Protein AF-A0A009L403-F1 (afdb_monomer_lite)

pLDDT: mean 97.32, std 1.43, range [87.38, 98.56]

Radius of gyration: 18.77 Å; chains: 1; bounding box: 36×31×54 Å

Secondary structure (DSSP, 8-state):
--B-SSTT-B--GGGSSS---HHHHHHHHHHHHHHHTT------GGG--EEE-SSS-EEE-S--HHHHHHTT--------BGGG-HHHHHHT----B-

Structure (mmCIF, N/CA/C/O backbone):
data_AF-A0A009L403-F1
#
_entry.id   AF-A0A009L403-F1
#
loop_
_atom_site.group_PDB
_atom_site.id
_atom_site.type_symbol
_atom_site.label_atom_id
_atom_site.label_alt_id
_atom_site.label_comp_id
_atom_site.label_asym_id
_atom_site.label_entity_id
_atom_site.label_seq_id
_atom_site.pdbx_PDB_ins_code
_atom_site.Cartn_x
_atom_site.Cartn_y
_atom_site.Cartn_z
_atom_site.occupancy
_atom_site.B_iso_or_equiv
_atom_site.auth_seq_id
_atom_site.auth_comp_id
_atom_site.auth_asym_id
_atom_site.auth_atom_id
_atom_site.pdbx_PDB_model_num
ATOM 1 N N . HIS A 1 1 ? -9.937 -3.170 13.948 1.00 87.38 1 HIS A N 1
ATOM 2 C CA . HIS A 1 1 ? -10.908 -2.362 13.182 1.00 87.38 1 HIS A CA 1
ATOM 3 C C . HIS A 1 1 ? -10.931 -0.898 13.617 1.00 87.38 1 HIS A C 1
ATOM 5 O O . HIS A 1 1 ? -12.001 -0.324 13.758 1.00 87.38 1 HIS A O 1
ATOM 11 N N . CYS A 1 2 ? -9.761 -0.298 13.861 1.00 95.69 2 CYS A N 1
ATOM 12 C CA . CYS A 1 2 ? -9.646 1.114 14.252 1.00 95.69 2 CYS A CA 1
ATOM 13 C C . CYS A 1 2 ? -10.372 1.543 15.550 1.00 95.69 2 CYS A C 1
ATOM 15 O O . CYS A 1 2 ? -10.342 2.719 15.887 1.00 95.69 2 CYS A O 1
ATOM 17 N N . ALA A 1 3 ? -10.978 0.618 16.302 1.00 95.94 3 ALA A N 1
ATOM 18 C CA . ALA A 1 3 ? -11.503 0.863 17.643 1.00 95.94 3 ALA A CA 1
ATOM 19 C C . ALA A 1 3 ? -10.358 0.962 18.662 1.00 95.94 3 ALA A C 1
ATOM 21 O O . ALA A 1 3 ? -9.394 0.191 18.591 1.00 95.94 3 ALA A O 1
ATOM 22 N N . THR A 1 4 ? -10.469 1.907 19.592 1.00 97.25 4 THR A N 1
ATOM 23 C CA . THR A 1 4 ? -9.513 2.088 20.695 1.00 97.25 4 THR A CA 1
ATOM 24 C C . THR A 1 4 ? -9.908 1.253 21.921 1.00 97.25 4 THR A C 1
ATOM 26 O O . THR A 1 4 ? -10.841 0.454 21.864 1.00 97.25 4 THR A O 1
ATOM 29 N N . SER A 1 5 ? -9.198 1.423 23.040 1.00 97.25 5 SER A N 1
ATOM 30 C CA . SER A 1 5 ? -9.582 0.832 24.329 1.00 97.25 5 SER A CA 1
ATOM 31 C C . SER A 1 5 ? -10.791 1.511 24.982 1.00 97.25 5 SER A C 1
ATOM 33 O O . SER A 1 5 ? -11.368 0.939 25.903 1.00 97.25 5 SER A O 1
ATOM 35 N N . VAL A 1 6 ? -11.171 2.714 24.535 1.00 97.81 6 VAL A N 1
ATOM 36 C CA . VAL A 1 6 ? -12.353 3.431 25.026 1.00 97.81 6 VAL A CA 1
ATOM 37 C C . VAL A 1 6 ? -13.526 3.147 24.095 1.00 97.81 6 VAL A C 1
ATOM 39 O O . VAL A 1 6 ? -13.435 3.340 22.881 1.00 97.81 6 VAL A O 1
ATOM 42 N N . GLU A 1 7 ? -14.635 2.686 24.671 1.00 94.31 7 GLU A N 1
ATOM 43 C CA . GLU A 1 7 ? -15.852 2.375 23.925 1.00 94.31 7 GLU A CA 1
ATOM 44 C C . GLU A 1 7 ? -16.361 3.599 23.149 1.00 94.31 7 GLU A C 1
ATOM 46 O O . GLU A 1 7 ? -16.371 4.721 23.651 1.00 94.31 7 GLU A O 1
ATOM 51 N N . GLY A 1 8 ? -16.747 3.383 21.889 1.00 93.25 8 GLY A N 1
ATOM 52 C CA . GLY A 1 8 ? -17.216 4.445 20.997 1.00 93.25 8 GLY A CA 1
ATOM 53 C C . GLY A 1 8 ? -16.119 5.361 20.440 1.00 93.25 8 GLY A C 1
ATOM 54 O O . GLY A 1 8 ? -16.417 6.191 19.583 1.00 93.25 8 GLY A O 1
ATOM 55 N N . VAL A 1 9 ? -14.856 5.205 20.855 1.00 97.19 9 VAL A N 1
ATOM 56 C CA . VAL A 1 9 ? -13.733 6.018 20.366 1.00 97.19 9 VAL A CA 1
ATOM 57 C C . VAL A 1 9 ? -12.900 5.234 19.351 1.00 97.19 9 VAL A C 1
ATOM 59 O O . VAL A 1 9 ? -12.433 4.122 19.620 1.00 97.19 9 VAL A O 1
ATOM 62 N N . TYR A 1 10 ? -12.679 5.845 18.186 1.00 97.88 10 TYR A N 1
ATOM 63 C CA . TYR A 1 10 ? -11.948 5.275 17.052 1.00 97.88 10 TYR A CA 1
ATOM 64 C C . TYR A 1 10 ? -10.756 6.155 16.663 1.00 97.88 10 TYR A C 1
ATOM 66 O O . TYR A 1 10 ? -10.786 7.371 16.840 1.00 97.88 10 TYR A O 1
ATOM 74 N N . ALA A 1 11 ? -9.719 5.538 16.095 1.00 98.12 11 ALA A N 1
ATOM 75 C CA . ALA A 1 11 ? -8.555 6.217 15.532 1.00 98.12 11 ALA A CA 1
ATOM 76 C C . ALA A 1 11 ? -8.181 5.586 14.181 1.00 98.12 11 ALA A C 1
ATOM 78 O O . ALA A 1 11 ? -8.123 4.361 14.062 1.00 98.12 11 ALA A O 1
ATOM 79 N N . ILE A 1 12 ? -7.936 6.419 13.167 1.00 98.44 12 ILE A N 1
ATOM 80 C CA . ILE A 1 12 ? -7.684 6.004 11.776 1.00 98.44 12 ILE A CA 1
ATOM 81 C C . ILE A 1 12 ? -6.467 6.726 11.189 1.00 98.44 12 ILE A C 1
ATOM 83 O O . ILE A 1 12 ? -5.977 7.704 11.757 1.00 98.44 12 ILE A O 1
ATOM 87 N N . GLY A 1 13 ? -6.022 6.270 10.020 1.00 98.38 13 GLY A N 1
ATOM 88 C CA . GLY A 1 13 ? -5.031 6.967 9.207 1.00 98.38 13 GLY A CA 1
ATOM 89 C C . GLY A 1 13 ? -3.646 6.964 9.836 1.00 98.38 13 GLY A C 1
ATOM 90 O O . GLY A 1 13 ? -3.198 5.937 10.348 1.00 98.38 13 GLY A O 1
ATOM 91 N N . ASP A 1 14 ? -2.976 8.107 9.770 1.00 98.56 14 ASP A N 1
ATOM 92 C CA . ASP A 1 14 ? -1.569 8.263 10.150 1.00 98.56 14 ASP A CA 1
ATOM 93 C C . ASP A 1 14 ? -1.324 8.164 11.662 1.00 98.56 14 ASP A C 1
ATOM 95 O O . ASP A 1 14 ? -0.197 7.940 12.095 1.00 98.56 14 ASP A O 1
ATOM 99 N N . LEU A 1 15 ? -2.375 8.285 12.481 1.00 97.81 15 LEU A N 1
ATOM 100 C CA . LEU A 1 15 ? -2.283 8.130 13.936 1.00 97.81 15 LEU A CA 1
ATOM 101 C C . LEU A 1 15 ? -2.139 6.659 14.370 1.00 97.81 15 LEU A C 1
ATOM 103 O O . LEU A 1 15 ? -1.784 6.380 15.515 1.00 97.81 15 LEU A O 1
ATOM 107 N N . VAL A 1 16 ? -2.451 5.704 13.490 1.00 97.75 16 VAL A N 1
ATOM 108 C CA . VAL A 1 16 ? -2.515 4.274 13.826 1.00 97.75 16 VAL A CA 1
ATOM 109 C C . VAL A 1 16 ? -1.628 3.433 12.916 1.00 97.75 16 VAL A C 1
ATOM 111 O O . VAL A 1 16 ? -1.136 3.895 11.894 1.00 97.75 16 VAL A O 1
ATOM 114 N N . ARG A 1 17 ? -1.456 2.150 13.269 1.00 96.88 17 ARG A N 1
ATOM 115 C CA . ARG A 1 17 ? -0.633 1.199 12.503 1.00 96.88 17 ARG A CA 1
ATOM 116 C C . ARG A 1 17 ? -0.953 1.165 11.003 1.00 96.88 17 ARG A C 1
ATOM 118 O O . ARG A 1 17 ? -2.094 1.404 10.592 1.00 96.88 17 ARG A O 1
ATOM 125 N N . GLY A 1 18 ? 0.029 0.718 10.227 1.00 95.75 18 GLY A N 1
ATOM 126 C CA . GLY A 1 18 ? -0.047 0.585 8.774 1.00 95.75 18 GLY A CA 1
ATOM 127 C C . GLY A 1 18 ? 0.673 1.728 8.055 1.00 95.75 18 GLY A C 1
ATOM 128 O O . GLY A 1 18 ? 1.262 2.587 8.708 1.00 95.75 18 GLY A O 1
ATOM 129 N N . PRO A 1 19 ? 0.654 1.733 6.715 1.00 96.56 19 PRO A N 1
ATOM 130 C CA . PRO A 1 19 ? 1.320 2.767 5.935 1.00 96.56 19 PRO A CA 1
ATOM 131 C C . PRO A 1 19 ? 0.603 4.118 6.080 1.00 96.56 19 PRO A C 1
ATOM 133 O O . PRO A 1 19 ? -0.631 4.173 6.096 1.00 96.56 19 PRO A O 1
ATOM 136 N N . MET A 1 20 ? 1.385 5.197 6.158 1.00 98.31 20 MET A N 1
ATOM 137 C CA . MET A 1 20 ? 0.904 6.583 6.222 1.00 98.31 20 MET A CA 1
ATOM 138 C C . MET A 1 20 ? 0.550 7.076 4.816 1.00 98.31 20 MET A C 1
ATOM 140 O O . MET A 1 20 ? 1.319 7.779 4.162 1.00 98.31 20 MET A O 1
ATOM 144 N N . LEU A 1 21 ? -0.579 6.588 4.303 1.00 98.38 21 LEU A N 1
ATOM 145 C CA . LEU A 1 21 ? -1.058 6.856 2.950 1.00 98.38 21 LEU A CA 1
ATOM 146 C C . LEU A 1 21 ? -2.504 7.351 2.990 1.00 98.38 21 LEU A C 1
ATOM 148 O O . LEU A 1 21 ? -3.345 6.807 3.709 1.00 98.38 21 LEU A O 1
ATOM 152 N N . ALA A 1 22 ? -2.807 8.347 2.157 1.00 98.50 22 ALA A N 1
ATOM 153 C CA . ALA A 1 22 ? -4.110 9.006 2.138 1.00 98.50 22 ALA A CA 1
ATOM 154 C C . ALA A 1 22 ? -5.268 8.022 1.897 1.00 98.50 22 ALA A C 1
ATOM 156 O O . ALA A 1 22 ? -6.231 8.002 2.661 1.00 98.50 22 ALA A O 1
ATOM 157 N N . HIS A 1 23 ? -5.160 7.152 0.891 1.00 97.94 23 HIS A N 1
ATOM 158 C CA . HIS A 1 23 ? -6.196 6.163 0.569 1.00 97.94 23 HIS A CA 1
ATOM 159 C C . HIS A 1 23 ? -6.373 5.103 1.660 1.00 97.94 23 HIS A C 1
ATOM 161 O O . HIS A 1 23 ? -7.494 4.661 1.893 1.00 97.94 23 HIS A O 1
ATOM 167 N N . LYS A 1 24 ? -5.310 4.750 2.400 1.00 98.12 24 LYS A N 1
ATOM 168 C CA . LYS A 1 24 ? -5.424 3.892 3.592 1.00 98.12 24 LYS A CA 1
ATOM 169 C C . LYS A 1 24 ? -6.257 4.579 4.674 1.00 98.12 24 LYS A C 1
ATOM 171 O O . LYS A 1 24 ? -7.137 3.947 5.251 1.00 98.12 24 LYS A O 1
ATOM 176 N N . ALA A 1 25 ? -5.996 5.859 4.947 1.00 98.56 25 ALA A N 1
ATOM 177 C CA . ALA A 1 25 ? -6.750 6.628 5.937 1.00 98.56 25 ALA A CA 1
ATOM 178 C C . ALA A 1 25 ? -8.230 6.782 5.551 1.00 98.56 25 ALA A C 1
ATOM 180 O O . ALA A 1 25 ? -9.102 6.616 6.403 1.00 98.56 25 ALA A O 1
ATOM 181 N N . MET A 1 26 ? -8.509 7.049 4.271 1.00 98.19 26 MET A N 1
ATOM 182 C CA . MET A 1 26 ? -9.872 7.152 3.739 1.00 98.19 26 MET A CA 1
ATOM 183 C C . MET A 1 26 ? -10.653 5.850 3.945 1.00 98.19 26 MET A C 1
ATOM 185 O O . MET A 1 26 ? -11.743 5.876 4.516 1.00 98.19 26 MET A O 1
ATOM 189 N N . GLU A 1 27 ? -10.070 4.713 3.561 1.00 98.00 27 GLU A N 1
ATOM 190 C CA . GLU A 1 27 ? -10.729 3.407 3.663 1.00 98.00 27 GLU A CA 1
ATOM 191 C C . GLU A 1 27 ? -10.928 2.966 5.124 1.00 98.00 27 GLU A C 1
ATOM 193 O O . GLU A 1 27 ? -11.976 2.438 5.497 1.00 98.00 27 GLU A O 1
ATOM 198 N N . GLU A 1 28 ? -9.958 3.246 6.004 1.00 98.44 28 GLU A N 1
ATOM 199 C CA . GLU A 1 28 ? -10.136 3.035 7.444 1.00 98.44 28 GLU A CA 1
ATOM 200 C C . GLU A 1 28 ? -11.254 3.903 8.035 1.00 98.44 28 GLU A C 1
ATOM 202 O O . GLU A 1 28 ? -11.935 3.455 8.960 1.00 98.44 28 GLU A O 1
ATOM 207 N N . GLY A 1 29 ? -11.452 5.116 7.509 1.00 98.19 29 GLY A N 1
ATOM 208 C CA . GLY A 1 29 ? -12.552 6.001 7.887 1.00 98.19 29 GLY A CA 1
ATOM 209 C C . GLY A 1 29 ? -13.914 5.429 7.512 1.00 98.19 29 GLY A C 1
ATOM 210 O O . GLY A 1 29 ? -14.800 5.364 8.367 1.00 98.19 29 GLY A O 1
ATOM 211 N N . VAL A 1 30 ? -14.058 4.940 6.277 1.00 98.25 30 VAL A N 1
ATOM 212 C CA . VAL A 1 30 ? -15.278 4.247 5.825 1.00 98.25 30 VAL A CA 1
ATOM 213 C C . VAL A 1 30 ? -15.547 3.027 6.707 1.00 98.25 30 VAL A C 1
ATOM 215 O O . VAL A 1 30 ? -16.619 2.929 7.306 1.00 98.25 30 VAL A O 1
ATOM 218 N N . MET A 1 31 ? -14.546 2.159 6.901 1.00 97.69 31 MET A N 1
ATOM 219 C CA . MET A 1 31 ? -14.670 0.971 7.755 1.00 97.69 31 MET A CA 1
ATOM 220 C C . MET A 1 31 ? -15.105 1.324 9.186 1.00 97.69 31 MET A C 1
ATOM 222 O O . MET A 1 31 ? -15.936 0.621 9.766 1.00 97.69 31 MET A O 1
ATOM 226 N N . ALA A 1 32 ? -14.527 2.368 9.788 1.00 97.44 32 ALA A N 1
ATOM 227 C CA . ALA A 1 32 ? -14.868 2.774 11.149 1.00 97.44 32 ALA A CA 1
ATOM 228 C C . ALA A 1 32 ? -16.341 3.202 11.254 1.00 97.44 32 ALA A C 1
ATOM 230 O O . ALA A 1 32 ? -17.044 2.733 12.149 1.00 97.44 32 ALA A O 1
ATOM 231 N N . VAL A 1 33 ? -16.830 4.022 10.317 1.00 97.75 33 VAL A N 1
ATOM 232 C CA . VAL A 1 33 ? -18.228 4.489 10.306 1.00 97.75 33 VAL A CA 1
ATOM 233 C C . VAL A 1 33 ? -19.207 3.349 10.037 1.00 97.75 33 VAL A C 1
ATOM 235 O O . VAL A 1 33 ? -20.225 3.247 10.724 1.00 97.75 33 VAL A O 1
ATOM 238 N N . GLU A 1 34 ? -18.908 2.456 9.096 1.00 97.75 34 GLU A N 1
ATOM 239 C CA . GLU A 1 34 ? -19.753 1.287 8.831 1.00 97.75 34 GLU A CA 1
ATOM 240 C C . GLU A 1 34 ? -19.853 0.369 10.058 1.00 97.75 34 GLU A C 1
ATOM 242 O O . GLU A 1 34 ? -20.931 -0.126 10.393 1.00 97.75 34 GLU A O 1
ATOM 247 N N . ARG A 1 35 ? -18.754 0.204 10.801 1.00 95.38 35 ARG A N 1
ATOM 248 C CA . ARG A 1 35 ? -18.750 -0.575 12.046 1.00 95.38 35 ARG A CA 1
ATOM 249 C C . ARG A 1 35 ? -19.496 0.086 13.188 1.00 95.38 35 ARG A C 1
ATOM 251 O O . ARG A 1 35 ? -20.142 -0.628 13.951 1.00 95.38 35 ARG A O 1
ATOM 258 N N . ILE A 1 36 ? -19.456 1.416 13.289 1.00 95.56 36 ILE A N 1
ATOM 259 C CA . ILE A 1 36 ? -20.306 2.165 14.228 1.00 95.56 36 ILE A CA 1
ATOM 260 C C . ILE A 1 36 ? -21.791 1.841 13.980 1.00 95.56 36 ILE A C 1
ATOM 262 O O . ILE A 1 36 ? -22.557 1.751 14.934 1.00 95.56 36 ILE A O 1
ATOM 266 N N . HIS A 1 37 ? -22.180 1.573 12.730 1.00 96.44 37 HIS A N 1
ATOM 267 C CA . HIS A 1 37 ? -23.542 1.175 12.348 1.00 96.44 37 HIS A CA 1
ATOM 268 C C . HIS A 1 37 ? -23.781 -0.348 12.355 1.00 96.44 37 HIS A C 1
ATOM 270 O O . HIS A 1 37 ? -24.806 -0.819 11.868 1.00 96.44 37 HIS A O 1
ATOM 276 N N . GLY A 1 38 ? -22.861 -1.140 12.914 1.00 95.38 38 GLY A N 1
ATOM 277 C CA . GLY A 1 38 ? -23.021 -2.590 13.059 1.00 95.38 38 GLY A CA 1
ATOM 278 C C . GLY A 1 38 ? -22.755 -3.402 11.789 1.00 95.38 38 GLY A C 1
ATOM 279 O O . GLY A 1 38 ? -23.040 -4.600 11.764 1.00 95.38 38 GLY A O 1
ATOM 280 N N . HIS A 1 39 ? -22.201 -2.796 10.737 1.00 97.12 39 HIS A N 1
ATOM 281 C CA . HIS A 1 39 ? -21.842 -3.520 9.518 1.00 97.12 39 HIS A CA 1
ATOM 282 C C . HIS A 1 39 ? -20.502 -4.260 9.674 1.00 97.12 39 HIS A C 1
ATOM 284 O O . HIS A 1 39 ? -19.605 -3.854 10.419 1.00 97.12 39 HIS A O 1
ATOM 290 N N . ALA A 1 40 ? -20.328 -5.343 8.912 1.00 95.12 40 ALA A N 1
ATOM 291 C CA . ALA A 1 40 ? -19.129 -6.185 8.927 1.00 95.12 40 ALA A CA 1
ATOM 292 C C . ALA A 1 40 ? -18.007 -5.667 7.997 1.00 95.12 40 ALA A C 1
ATOM 294 O O . ALA A 1 40 ? -17.427 -6.428 7.227 1.00 95.12 40 ALA A O 1
ATOM 295 N N . ALA A 1 41 ? -17.688 -4.374 8.065 1.00 96.38 41 ALA A N 1
ATOM 296 C CA . ALA A 1 41 ? -16.711 -3.733 7.179 1.00 96.38 41 ALA A CA 1
ATOM 297 C C . ALA A 1 41 ? -15.258 -4.111 7.508 1.00 96.38 41 ALA A C 1
ATOM 299 O O . ALA A 1 41 ? -14.890 -4.201 8.682 1.00 96.38 41 ALA A O 1
ATOM 300 N N . GLN A 1 42 ? -14.377 -4.278 6.523 1.00 95.44 42 GLN A N 1
ATOM 301 C CA . GLN A 1 42 ? -12.957 -4.541 6.779 1.00 95.44 42 GLN A CA 1
ATOM 302 C C . GLN A 1 42 ? -12.068 -4.019 5.652 1.00 95.44 42 GLN A C 1
ATOM 304 O O . GLN A 1 42 ? -12.342 -4.255 4.484 1.00 95.44 42 GLN A O 1
ATOM 309 N N . VAL A 1 43 ? -10.949 -3.394 6.027 1.00 96.31 43 VAL A N 1
ATOM 310 C CA . VAL A 1 43 ? -9.874 -3.051 5.090 1.00 96.31 43 VAL A CA 1
ATOM 311 C C . VAL A 1 43 ? -8.954 -4.254 4.892 1.00 96.31 43 VAL A C 1
ATOM 313 O O . VAL A 1 43 ? -8.481 -4.844 5.870 1.00 96.31 43 VAL A O 1
ATOM 316 N N . ASN A 1 44 ? -8.668 -4.598 3.635 1.00 96.44 44 ASN A N 1
ATOM 317 C CA . ASN A 1 44 ? -7.594 -5.527 3.301 1.00 96.44 44 ASN A CA 1
ATOM 318 C C . ASN A 1 44 ? -6.262 -4.767 3.203 1.00 96.44 44 ASN A C 1
ATOM 320 O O . ASN A 1 44 ? -5.995 -4.067 2.228 1.00 96.44 44 ASN A O 1
ATOM 324 N N . TYR A 1 45 ? -5.427 -4.899 4.231 1.00 96.06 45 TYR A N 1
ATOM 325 C CA . TYR A 1 45 ? -4.142 -4.201 4.294 1.00 96.06 45 TYR A CA 1
ATOM 326 C C . TYR A 1 45 ? -3.095 -4.777 3.333 1.00 96.06 45 TYR A C 1
ATOM 328 O O . TYR A 1 45 ? -2.175 -4.053 2.958 1.00 96.06 45 TYR A O 1
ATOM 336 N N . ASP A 1 46 ? -3.256 -6.027 2.886 1.00 95.88 46 ASP A N 1
ATOM 337 C CA . ASP A 1 46 ? -2.328 -6.676 1.951 1.00 95.88 46 ASP A CA 1
ATOM 338 C C . ASP A 1 46 ? -2.456 -6.123 0.520 1.00 95.88 46 ASP A C 1
ATOM 340 O O . ASP A 1 46 ? -1.610 -6.383 -0.332 1.00 95.88 46 ASP A O 1
ATOM 344 N N . THR A 1 47 ? -3.502 -5.338 0.243 1.00 96.12 47 THR A N 1
ATOM 345 C CA . THR A 1 47 ? -3.787 -4.766 -1.082 1.00 96.12 47 THR A CA 1
ATOM 346 C C . THR A 1 47 ? -3.669 -3.242 -1.121 1.00 96.12 47 THR A C 1
ATOM 348 O O . THR A 1 47 ? -4.188 -2.605 -2.036 1.00 96.12 47 THR A O 1
ATOM 351 N N . ILE A 1 48 ? -3.001 -2.628 -0.139 1.00 97.62 48 ILE A N 1
ATOM 352 C CA . ILE A 1 48 ? -2.737 -1.185 -0.159 1.00 97.62 48 ILE A CA 1
ATOM 353 C C . ILE A 1 48 ? -1.599 -0.895 -1.143 1.00 97.62 48 ILE A C 1
ATOM 355 O O . ILE A 1 48 ? -0.477 -1.366 -0.974 1.00 97.62 48 ILE A O 1
ATOM 359 N N . ILE A 1 49 ? -1.896 -0.094 -2.165 1.00 97.69 49 ILE A N 1
ATOM 360 C CA . ILE A 1 49 ? -0.937 0.307 -3.200 1.00 97.69 49 ILE A CA 1
ATOM 361 C C . ILE A 1 49 ? -0.012 1.397 -2.650 1.00 97.69 49 ILE A C 1
ATOM 363 O O . ILE A 1 49 ? -0.474 2.315 -1.970 1.00 97.69 49 ILE A O 1
ATOM 367 N N . SER A 1 50 ? 1.274 1.323 -2.975 1.00 98.44 50 SER A N 1
ATOM 368 C CA . SER A 1 50 ? 2.257 2.383 -2.729 1.00 98.44 50 SER A CA 1
ATOM 369 C C . SER A 1 50 ? 2.698 2.999 -4.055 1.00 98.44 50 SER A C 1
ATOM 371 O O . SER A 1 50 ? 2.844 2.274 -5.038 1.00 98.44 50 SER A O 1
ATOM 373 N N . VAL A 1 51 ? 2.903 4.320 -4.087 1.00 98.56 51 VAL A N 1
ATOM 374 C CA . VAL A 1 51 ? 3.318 5.060 -5.291 1.00 98.56 51 VAL A CA 1
ATOM 375 C C . VAL A 1 51 ? 4.360 6.116 -4.930 1.00 98.56 51 VAL A C 1
ATOM 377 O O . VAL A 1 51 ? 4.209 6.829 -3.936 1.00 98.56 51 VAL A O 1
ATOM 380 N N . ILE A 1 52 ? 5.391 6.236 -5.763 1.00 98.56 52 ILE A N 1
ATOM 381 C CA . ILE A 1 52 ? 6.381 7.311 -5.753 1.00 98.56 52 ILE A CA 1
ATOM 382 C C . ILE A 1 52 ? 6.305 8.027 -7.106 1.00 98.56 52 ILE A C 1
ATOM 384 O O . ILE A 1 52 ? 6.630 7.452 -8.144 1.00 98.56 52 ILE A O 1
ATOM 388 N N . TYR A 1 53 ? 5.899 9.298 -7.081 1.00 98.25 53 TYR A N 1
ATOM 389 C CA . TYR A 1 53 ? 5.687 10.138 -8.268 1.00 98.25 53 TYR A CA 1
ATOM 390 C C . TYR A 1 53 ? 6.987 10.790 -8.776 1.00 98.25 53 TYR A C 1
ATOM 392 O O . TYR A 1 53 ? 7.097 12.012 -8.885 1.00 98.25 53 TYR A O 1
ATOM 400 N N . THR A 1 54 ? 8.011 9.977 -9.024 1.00 98.31 54 THR A N 1
ATOM 401 C CA . THR A 1 54 ? 9.236 10.383 -9.736 1.00 98.31 54 THR A CA 1
ATOM 402 C C . THR A 1 54 ? 9.076 10.193 -11.245 1.00 98.31 54 THR A C 1
ATOM 404 O O . THR A 1 54 ? 8.023 9.778 -11.713 1.00 98.31 54 THR A O 1
ATOM 407 N N . HIS A 1 55 ? 10.119 10.478 -12.029 1.00 96.62 55 HIS A N 1
ATOM 408 C CA . HIS A 1 55 ? 10.159 10.105 -13.442 1.00 96.62 55 HIS A CA 1
ATOM 409 C C . HIS A 1 55 ? 11.372 9.193 -13.720 1.00 96.62 55 HIS A C 1
ATOM 411 O O . HIS A 1 55 ? 12.505 9.677 -13.630 1.00 96.62 55 HIS A O 1
ATOM 417 N N . PRO A 1 56 ? 11.166 7.895 -14.037 1.00 96.81 56 PRO A N 1
ATOM 418 C CA . PRO A 1 56 ? 9.875 7.195 -14.089 1.00 96.81 56 PRO A CA 1
ATOM 419 C C . PRO A 1 56 ? 9.216 7.065 -12.703 1.00 96.81 56 PRO A C 1
ATOM 421 O O . PRO A 1 56 ? 9.886 7.150 -11.667 1.00 96.81 56 PRO A O 1
ATOM 424 N N . GLU A 1 57 ? 7.897 6.878 -12.689 1.00 98.44 57 GLU A N 1
ATOM 425 C CA . GLU A 1 57 ? 7.149 6.579 -11.465 1.00 98.44 57 GLU A CA 1
ATOM 426 C C . GLU A 1 57 ? 7.466 5.156 -10.985 1.00 98.44 57 GLU A C 1
ATOM 428 O O . GLU A 1 57 ? 7.818 4.279 -11.778 1.00 98.44 57 GLU A O 1
ATOM 433 N N . ALA A 1 58 ? 7.313 4.911 -9.685 1.00 98.31 58 ALA A N 1
ATOM 434 C CA . ALA A 1 58 ? 7.380 3.569 -9.114 1.00 98.31 58 ALA A CA 1
ATOM 435 C C . ALA A 1 58 ? 6.099 3.278 -8.336 1.00 98.31 58 ALA A C 1
ATOM 437 O O . ALA A 1 58 ? 5.672 4.088 -7.514 1.00 98.31 58 ALA A O 1
ATOM 438 N N . ALA A 1 59 ? 5.498 2.115 -8.565 1.00 98.38 59 ALA A N 1
ATOM 439 C CA . ALA A 1 59 ? 4.310 1.678 -7.847 1.00 98.38 59 ALA A CA 1
ATOM 440 C C . ALA A 1 59 ? 4.367 0.176 -7.579 1.00 98.38 59 ALA A C 1
ATOM 442 O O . ALA A 1 59 ? 4.907 -0.585 -8.381 1.00 98.38 59 ALA A O 1
ATOM 443 N N . TRP A 1 60 ? 3.811 -0.252 -6.450 1.00 98.19 60 TRP A N 1
ATOM 444 C CA . TRP A 1 60 ? 3.717 -1.665 -6.092 1.00 98.19 60 TRP A CA 1
ATOM 445 C C . TRP A 1 60 ? 2.525 -1.920 -5.169 1.00 98.19 60 TRP A C 1
ATOM 447 O O . TRP A 1 60 ? 1.998 -1.011 -4.522 1.00 98.19 60 TRP A O 1
ATOM 457 N N . VAL A 1 61 ? 2.096 -3.177 -5.110 1.00 97.94 61 VAL A N 1
ATOM 458 C CA . VAL A 1 61 ? 1.031 -3.668 -4.232 1.00 97.94 61 VAL A CA 1
ATOM 459 C C . VAL A 1 61 ? 1.333 -5.111 -3.844 1.00 97.94 61 VAL A C 1
ATOM 461 O O . VAL A 1 61 ? 1.944 -5.844 -4.620 1.00 97.94 61 VAL A O 1
ATOM 464 N N . GLY A 1 62 ? 0.897 -5.527 -2.658 1.00 97.06 62 GLY A N 1
ATOM 465 C CA . GLY A 1 62 ? 1.176 -6.864 -2.148 1.00 97.06 62 GLY A CA 1
ATOM 466 C C . GLY A 1 62 ? 2.587 -7.002 -1.583 1.00 97.06 62 GLY A C 1
ATOM 467 O O . GLY A 1 62 ? 3.204 -6.030 -1.145 1.00 97.06 62 GLY A O 1
ATOM 468 N N . LEU A 1 63 ? 3.067 -8.243 -1.549 1.00 96.88 63 LEU A N 1
ATOM 469 C CA . LEU A 1 63 ? 4.362 -8.588 -0.970 1.00 96.88 63 LEU A CA 1
ATOM 470 C C . LEU A 1 63 ? 5.496 -8.330 -1.955 1.00 96.88 63 LEU A C 1
ATOM 472 O O . LEU A 1 63 ? 5.381 -8.625 -3.145 1.00 96.88 63 LEU A O 1
ATOM 476 N N . THR A 1 64 ? 6.631 -7.880 -1.432 1.00 97.00 64 THR A N 1
ATOM 477 C CA . THR A 1 64 ? 7.898 -7.988 -2.157 1.00 97.00 64 THR A CA 1
ATOM 478 C C . THR A 1 64 ? 8.346 -9.450 -2.225 1.00 97.00 64 THR A C 1
ATOM 480 O O . THR A 1 64 ? 7.922 -10.291 -1.428 1.00 97.00 64 THR A O 1
ATOM 483 N N . GLU A 1 65 ? 9.243 -9.769 -3.161 1.00 97.56 65 GLU A N 1
ATOM 484 C CA . GLU A 1 65 ? 9.846 -11.105 -3.239 1.00 97.56 65 GLU A CA 1
ATOM 485 C C . GLU A 1 65 ? 10.546 -11.497 -1.924 1.00 97.56 65 GLU A C 1
ATOM 487 O O . GL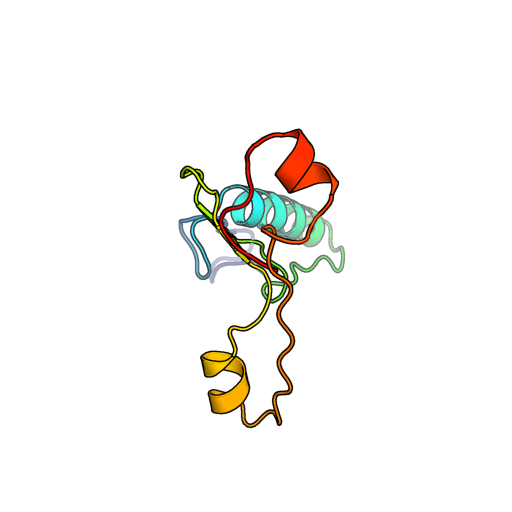U A 1 65 ? 10.424 -12.638 -1.482 1.00 97.56 65 GLU A O 1
ATOM 492 N N . GLU A 1 66 ? 11.236 -10.553 -1.278 1.00 97.62 66 GLU A N 1
ATOM 493 C CA . GLU A 1 66 ? 11.888 -10.750 0.022 1.00 97.62 66 GLU A CA 1
ATOM 494 C C . GLU A 1 66 ? 10.869 -11.115 1.108 1.00 97.62 66 GLU A C 1
ATOM 496 O O . GLU A 1 66 ? 10.977 -12.177 1.718 1.00 97.62 66 GLU A O 1
ATOM 501 N N . GLN A 1 67 ? 9.810 -10.313 1.260 1.00 97.19 67 GLN A N 1
ATOM 502 C CA . GLN A 1 67 ? 8.739 -10.573 2.226 1.00 97.19 67 GLN A CA 1
ATOM 503 C C . GLN A 1 67 ? 8.037 -11.912 1.969 1.00 97.19 67 GLN A C 1
ATOM 505 O O . GLN A 1 67 ? 7.650 -12.610 2.907 1.00 97.19 67 GLN A O 1
ATOM 510 N N . ALA A 1 68 ? 7.841 -12.278 0.700 1.00 97.62 68 ALA A N 1
ATOM 511 C CA . ALA A 1 68 ? 7.223 -13.548 0.345 1.00 97.62 68 ALA A CA 1
ATOM 512 C C . ALA A 1 68 ? 8.111 -14.739 0.746 1.00 97.62 68 ALA A C 1
ATOM 514 O O . ALA A 1 68 ? 7.610 -15.712 1.316 1.00 97.62 68 ALA A O 1
ATOM 515 N N . LYS A 1 69 ? 9.427 -14.644 0.518 1.00 97.56 69 LYS A N 1
ATOM 516 C CA . LYS A 1 69 ? 10.400 -15.662 0.943 1.00 97.56 69 LYS A CA 1
ATOM 517 C C . LYS A 1 69 ? 10.504 -15.764 2.464 1.00 97.56 69 LYS A C 1
ATOM 519 O O . LYS A 1 69 ? 10.513 -16.877 2.983 1.00 97.56 69 LYS A O 1
ATOM 524 N N . GLU A 1 70 ? 10.522 -14.642 3.184 1.00 97.75 70 GLU A N 1
ATOM 525 C CA . GLU A 1 70 ? 10.528 -14.619 4.658 1.00 97.75 70 GLU A CA 1
ATOM 526 C C . GLU A 1 70 ? 9.298 -15.312 5.259 1.00 97.75 70 GLU A C 1
ATOM 528 O O . GLU A 1 70 ? 9.396 -15.989 6.282 1.00 97.75 70 GLU A O 1
ATOM 533 N N . LYS A 1 71 ? 8.143 -15.201 4.594 1.00 97.38 71 LYS A N 1
ATOM 534 C CA . LYS A 1 71 ? 6.909 -15.914 4.961 1.00 97.38 71 LYS A CA 1
ATOM 535 C C . LYS A 1 71 ? 6.899 -17.395 4.552 1.00 97.38 71 LYS A C 1
ATOM 537 O O . LYS A 1 71 ? 5.911 -18.082 4.804 1.00 97.38 71 LYS A O 1
ATOM 542 N N . GLY A 1 72 ? 7.973 -17.897 3.940 1.00 97.94 72 GLY A N 1
ATOM 543 C CA . GLY A 1 72 ? 8.117 -19.296 3.536 1.00 97.94 72 GLY A CA 1
ATOM 544 C C . GLY A 1 72 ? 7.391 -19.662 2.240 1.00 97.94 72 GLY A C 1
ATOM 545 O O . GLY A 1 72 ? 7.137 -20.842 2.005 1.00 97.94 72 GLY A O 1
ATOM 546 N N . HIS A 1 73 ? 7.031 -18.686 1.401 1.00 97.81 73 HIS A N 1
ATOM 547 C CA . HIS A 1 73 ? 6.423 -18.970 0.103 1.00 97.81 73 HIS A CA 1
ATOM 548 C C . HIS A 1 73 ? 7.477 -19.396 -0.928 1.00 97.81 73 HIS A C 1
ATOM 550 O O . HIS A 1 73 ? 8.544 -18.789 -1.037 1.00 97.81 73 HIS A O 1
ATOM 556 N N . GLU A 1 74 ? 7.147 -20.391 -1.754 1.00 97.56 74 GLU A N 1
ATOM 557 C CA . GLU A 1 74 ? 7.884 -20.641 -2.993 1.00 97.56 74 GLU A CA 1
ATOM 558 C C . GLU A 1 74 ? 7.536 -19.553 -4.014 1.00 97.56 74 GLU A C 1
ATOM 560 O O . GLU A 1 74 ? 6.402 -19.465 -4.491 1.00 97.56 74 GLU A O 1
ATOM 565 N N . VAL A 1 75 ? 8.510 -18.704 -4.345 1.00 97.56 75 VAL A N 1
ATOM 566 C CA . VAL A 1 75 ? 8.305 -17.567 -5.249 1.00 97.56 75 VAL A CA 1
ATOM 567 C C . VAL A 1 75 ? 8.752 -17.915 -6.665 1.00 97.56 75 VAL A C 1
ATOM 569 O O . VAL A 1 75 ? 9.858 -18.408 -6.881 1.00 97.56 75 VAL A O 1
ATOM 572 N N . LYS A 1 76 ? 7.903 -17.594 -7.644 1.00 97.81 76 LYS A N 1
ATOM 573 C CA . LYS A 1 76 ? 8.274 -17.498 -9.059 1.00 97.81 76 LYS A CA 1
ATOM 574 C C . LYS A 1 76 ? 8.147 -16.046 -9.490 1.00 97.81 76 LYS A C 1
ATOM 576 O O . LYS A 1 76 ? 7.125 -15.422 -9.220 1.00 97.81 76 LYS A O 1
ATOM 581 N N . THR A 1 77 ? 9.164 -15.534 -10.168 1.00 97.00 77 THR A N 1
ATOM 582 C CA . THR A 1 77 ? 9.194 -14.160 -10.670 1.00 97.00 77 THR A CA 1
ATOM 583 C C . THR A 1 77 ? 9.061 -14.131 -12.188 1.00 97.00 77 THR A C 1
ATOM 585 O O . THR A 1 77 ? 9.421 -15.079 -12.889 1.00 97.00 77 THR A O 1
ATOM 588 N N . GLY A 1 78 ? 8.511 -13.035 -12.697 1.00 97.38 78 GLY A N 1
ATOM 589 C CA . GLY A 1 78 ? 8.456 -12.707 -14.114 1.00 97.38 78 GLY A CA 1
ATOM 590 C C . GLY A 1 78 ? 8.600 -11.200 -14.253 1.00 97.38 78 GLY A C 1
ATOM 591 O O . GLY A 1 78 ? 8.117 -10.471 -13.394 1.00 97.38 78 GLY A O 1
ATOM 592 N N . GLN A 1 79 ? 9.291 -10.755 -15.298 1.00 97.88 79 GLN A N 1
ATOM 593 C CA . GLN A 1 79 ? 9.561 -9.342 -15.534 1.00 97.88 79 GLN A CA 1
ATOM 594 C C . GLN A 1 79 ? 9.425 -9.030 -17.024 1.00 97.88 79 GLN A C 1
ATOM 596 O O . GLN A 1 79 ? 9.902 -9.797 -17.868 1.00 97.88 79 GLN A O 1
ATOM 601 N N . PHE A 1 80 ? 8.805 -7.900 -17.355 1.00 98.25 80 PHE A N 1
ATOM 602 C CA . PHE A 1 80 ? 8.647 -7.420 -18.724 1.00 98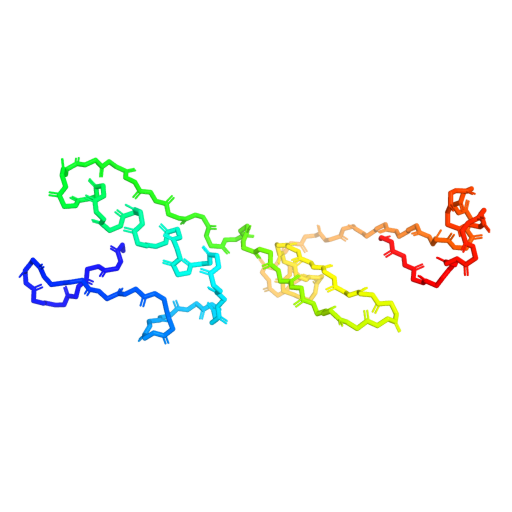.25 80 PHE A CA 1
ATOM 603 C C . PHE A 1 80 ? 9.087 -5.956 -18.842 1.00 98.25 80 PHE A C 1
ATOM 605 O O . PHE A 1 80 ? 8.505 -5.061 -18.234 1.00 98.25 80 PHE A O 1
ATOM 612 N N . GLY A 1 81 ? 10.122 -5.699 -19.643 1.00 98.25 81 GLY A N 1
ATOM 613 C CA . GLY A 1 81 ? 10.686 -4.357 -19.809 1.00 98.25 81 GLY A CA 1
ATOM 614 C C . GLY A 1 81 ? 9.839 -3.440 -20.694 1.00 98.25 81 GLY A C 1
ATOM 615 O O . GLY A 1 81 ? 9.365 -3.847 -21.757 1.00 98.25 81 GLY A O 1
ATOM 616 N N . PHE A 1 82 ? 9.727 -2.163 -20.324 1.00 98.38 82 PHE A N 1
ATOM 617 C CA . PHE A 1 82 ? 9.037 -1.171 -21.159 1.00 98.38 82 PHE A CA 1
ATOM 618 C C . PHE A 1 82 ? 9.792 -0.844 -22.456 1.00 98.38 82 PHE A C 1
ATOM 620 O O . PHE A 1 82 ? 9.168 -0.456 -23.440 1.00 98.38 82 PHE A O 1
ATOM 627 N N . ALA A 1 83 ? 11.097 -1.117 -22.530 1.00 97.75 83 ALA A N 1
ATOM 628 C CA . ALA A 1 83 ? 11.902 -0.956 -23.745 1.00 97.75 83 ALA A CA 1
ATOM 629 C C . ALA A 1 83 ? 11.425 -1.812 -24.938 1.00 97.75 83 ALA A C 1
ATOM 631 O O . ALA A 1 83 ? 11.770 -1.515 -26.078 1.00 97.75 83 ALA A O 1
ATOM 632 N N . VAL A 1 84 ? 10.635 -2.866 -24.698 1.00 97.38 84 VAL A N 1
ATOM 633 C CA . VAL A 1 84 ? 10.026 -3.708 -25.748 1.00 97.38 84 VAL A CA 1
ATOM 634 C C . VAL A 1 84 ? 8.503 -3.550 -25.827 1.00 97.38 84 VAL A C 1
ATOM 636 O O . VAL A 1 84 ? 7.828 -4.272 -26.561 1.00 97.38 84 VAL A O 1
ATOM 639 N N . ASN A 1 85 ? 7.937 -2.589 -25.093 1.00 98.44 85 A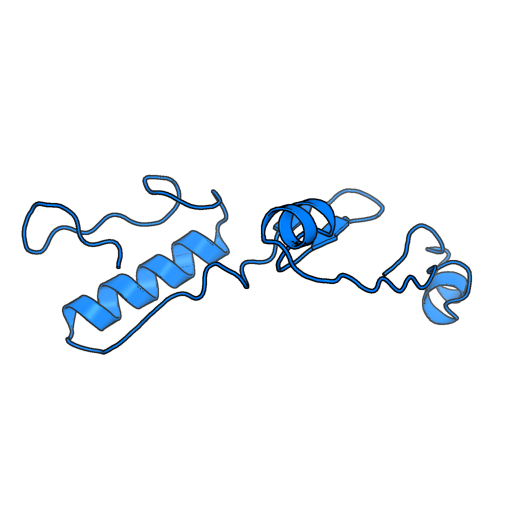SN A N 1
ATOM 640 C CA . ASN A 1 85 ? 6.526 -2.243 -25.169 1.00 98.44 85 ASN A CA 1
ATOM 641 C C . ASN A 1 85 ? 6.293 -1.211 -26.286 1.00 98.44 85 ASN A C 1
ATOM 643 O O . ASN A 1 85 ? 6.819 -0.101 -26.239 1.00 98.44 85 ASN A O 1
ATOM 647 N N . GLY A 1 86 ? 5.459 -1.547 -27.276 1.00 98.25 86 GLY A N 1
ATOM 648 C CA . GLY A 1 86 ? 5.215 -0.672 -28.431 1.00 98.25 86 GLY A CA 1
ATOM 649 C C . GLY A 1 86 ? 4.647 0.707 -28.075 1.00 98.25 86 GLY A C 1
ATOM 650 O O . GLY A 1 86 ? 4.982 1.689 -28.733 1.00 98.25 86 GLY A O 1
ATOM 651 N N . ARG A 1 87 ? 3.835 0.812 -27.012 1.00 98.31 87 ARG A N 1
ATOM 652 C CA . ARG A 1 87 ? 3.284 2.097 -26.555 1.00 98.31 87 ARG A CA 1
ATOM 653 C C . ARG A 1 87 ? 4.347 2.949 -25.862 1.00 98.31 87 ARG A C 1
ATOM 655 O O . ARG A 1 87 ? 4.430 4.136 -26.156 1.00 98.31 87 ARG A O 1
ATOM 662 N N . ALA A 1 88 ? 5.161 2.351 -24.995 1.00 98.06 88 ALA A N 1
ATOM 663 C CA . ALA A 1 88 ? 6.262 3.044 -24.327 1.00 98.06 88 ALA A CA 1
ATOM 664 C C . ALA A 1 88 ? 7.300 3.554 -25.339 1.00 98.06 88 ALA A C 1
ATOM 666 O O . ALA A 1 88 ? 7.721 4.706 -25.269 1.00 98.06 88 ALA A O 1
ATOM 667 N N . LEU A 1 89 ? 7.639 2.738 -26.345 1.00 97.00 89 LEU A N 1
ATOM 668 C CA . LEU A 1 89 ? 8.508 3.147 -27.451 1.00 97.00 89 LEU A CA 1
ATOM 669 C C . LEU A 1 89 ? 7.921 4.313 -28.251 1.00 97.00 89 LEU A C 1
ATOM 671 O O . LEU A 1 89 ? 8.626 5.285 -28.508 1.00 97.00 89 LEU A O 1
ATOM 675 N N . ALA A 1 90 ? 6.635 4.245 -28.610 1.00 98.25 90 ALA 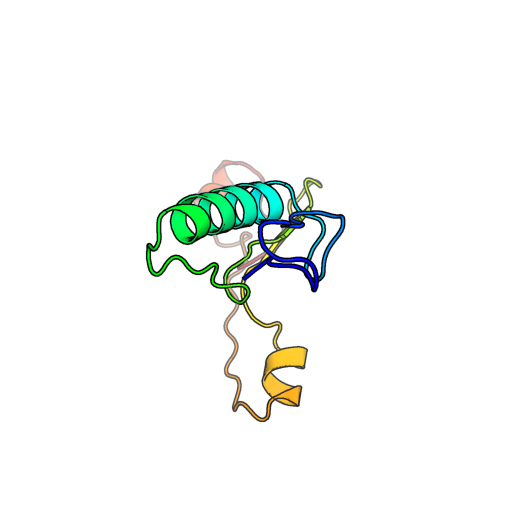A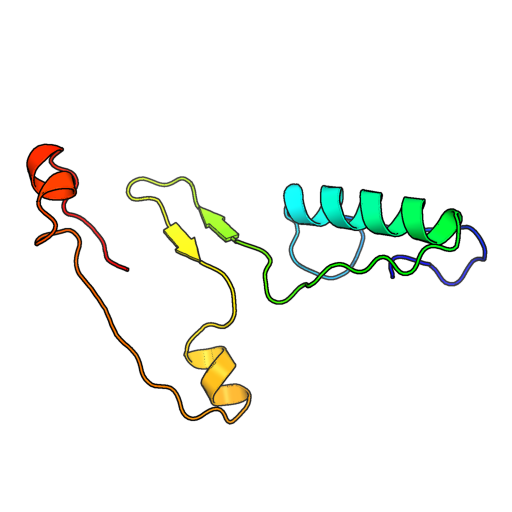 N 1
ATOM 676 C CA . ALA A 1 90 ? 5.962 5.325 -29.333 1.00 98.25 90 ALA A CA 1
ATOM 677 C C . ALA A 1 90 ? 5.906 6.640 -28.531 1.00 98.25 90 ALA A C 1
ATOM 679 O O . ALA A 1 90 ? 5.900 7.713 -29.129 1.00 98.25 90 ALA A O 1
ATOM 680 N N . ALA A 1 91 ? 5.881 6.560 -27.197 1.00 97.62 91 ALA A N 1
ATOM 681 C CA . ALA A 1 91 ? 5.894 7.713 -26.297 1.00 97.62 91 ALA A CA 1
ATOM 682 C C . ALA A 1 91 ? 7.308 8.218 -25.942 1.00 97.62 91 ALA A C 1
ATOM 684 O O . ALA A 1 91 ? 7.435 9.290 -25.361 1.00 97.62 91 ALA A O 1
ATOM 685 N N . GLY A 1 92 ? 8.369 7.474 -26.277 1.00 97.06 92 GLY A N 1
ATOM 686 C CA . GLY A 1 92 ? 9.736 7.786 -25.840 1.00 97.06 92 GLY A CA 1
ATOM 687 C C . GLY A 1 92 ? 10.015 7.475 -24.361 1.00 97.06 92 GLY A C 1
ATOM 688 O O . GLY A 1 92 ? 11.018 7.934 -23.823 1.00 97.06 92 GLY A O 1
ATOM 689 N N . GLU A 1 93 ? 9.171 6.672 -23.709 1.00 97.38 93 GLU A N 1
ATOM 690 C CA . GLU A 1 93 ? 9.209 6.369 -22.268 1.00 97.38 93 GLU A CA 1
ATOM 691 C C . GLU A 1 93 ? 9.612 4.906 -21.995 1.00 97.38 93 GLU A C 1
ATOM 693 O O . GLU A 1 93 ? 8.948 4.167 -21.275 1.00 97.38 93 GLU A O 1
ATOM 698 N N . GLY A 1 94 ? 10.704 4.436 -22.602 1.00 97.25 94 GLY A N 1
ATOM 699 C CA . GLY A 1 94 ? 11.121 3.024 -22.532 1.00 97.25 94 GLY A CA 1
ATOM 700 C C . GLY A 1 94 ? 11.775 2.569 -21.216 1.00 97.25 94 GLY A C 1
ATOM 701 O O . GLY A 1 94 ? 12.218 1.422 -21.132 1.00 97.25 94 GLY A O 1
ATOM 702 N N . ALA A 1 95 ? 11.899 3.441 -20.213 1.00 97.75 95 ALA A N 1
ATOM 703 C CA . ALA A 1 95 ? 12.582 3.136 -18.956 1.00 97.75 95 ALA A CA 1
ATOM 704 C C . ALA A 1 95 ? 11.674 2.367 -17.980 1.00 97.75 95 ALA A C 1
ATOM 706 O O . ALA A 1 95 ? 10.529 2.748 -17.767 1.00 97.75 95 ALA A O 1
ATOM 707 N N . GLY A 1 96 ? 12.208 1.324 -17.336 1.00 97.75 96 GLY A N 1
ATOM 708 C CA . GLY A 1 96 ? 11.501 0.543 -16.314 1.00 97.75 96 GLY A CA 1
ATOM 709 C C . GLY A 1 96 ? 10.921 -0.783 -16.818 1.00 97.75 96 GLY A C 1
ATOM 710 O O . GLY A 1 96 ? 11.251 -1.267 -17.907 1.00 97.75 96 GLY A O 1
ATOM 711 N N . PHE A 1 97 ? 10.092 -1.401 -15.981 1.00 98.25 97 PHE A N 1
ATOM 712 C CA . PHE A 1 97 ? 9.508 -2.721 -16.204 1.00 98.25 97 PHE A CA 1
ATOM 713 C C . PHE A 1 97 ? 8.262 -2.932 -15.334 1.00 98.25 97 PHE A C 1
ATOM 715 O O . PHE A 1 97 ? 8.006 -2.152 -14.415 1.00 98.25 97 PHE A O 1
ATOM 722 N N . VAL A 1 98 ? 7.537 -4.013 -15.624 1.00 97.75 98 VAL A N 1
ATOM 723 C CA . VAL A 1 98 ? 6.595 -4.672 -14.703 1.00 97.75 98 VAL A CA 1
ATOM 724 C C . VAL A 1 98 ? 7.218 -5.965 -14.217 1.00 97.75 98 VAL A C 1
ATOM 726 O O . VAL A 1 98 ? 7.804 -6.662 -15.079 1.00 97.75 98 VAL A O 1
#

Foldseek 3Di:
DQDDPDPPDGDFAPVDDADNDPVRRVQVVVQVVCVVVVDPRDDDRQADKDWDPDVVIDIDGGDDPVRCVVVVHDDDDDKAFQLPPPVCVVVVNRDDID

Sequence (98 aa):
HCATSVEGVYAIGDLVRGPMLAHKAMEEGVMAVERIHGHAAQVNYDTIISVIYTHPEAAWV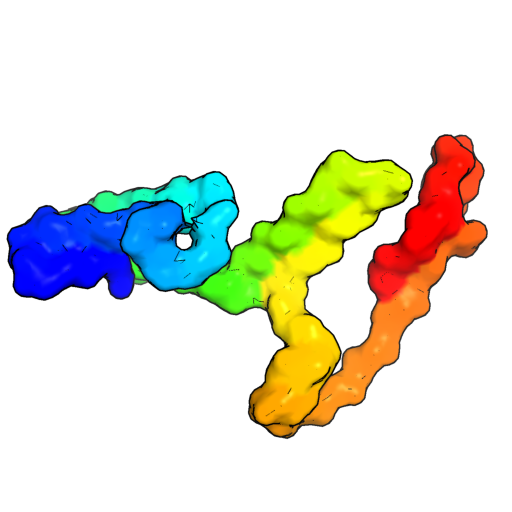GLTEEQAKEKGHEVKTGQFGFAVNGRALAAGEGAGFV